Protein AF-A0A7W3J343-F1 (afdb_monomer_lite)

Organism: NCBI:txid661491

InterPro domains:
  IPR020323 Protein of unknown function DUF2716 [PF10898] (15-102)

Structure (mmCIF, N/CA/C/O backbone):
data_AF-A0A7W3J343-F1
#
_entry.id   AF-A0A7W3J343-F1
#
loop_
_atom_site.group_PDB
_atom_site.id
_atom_site.type_symbol
_atom_site.label_atom_id
_atom_site.label_alt_id
_atom_site.label_comp_id
_atom_site.label_asym_id
_atom_site.label_entity_id
_atom_site.label_seq_id
_atom_site.pdbx_PDB_ins_code
_atom_site.Cartn_x
_atom_site.Cartn_y
_atom_site.Cartn_z
_atom_site.occupancy
_atom_site.B_iso_or_equiv
_atom_site.auth_seq_id
_atom_site.auth_comp_id
_atom_site.auth_asym_id
_atom_site.auth_atom_id
_atom_site.pdbx_PDB_model_num
ATOM 1 N N . MET A 1 1 ? -20.483 38.891 4.455 1.00 42.88 1 MET A N 1
ATOM 2 C CA . MET A 1 1 ? -19.600 38.524 5.580 1.00 42.88 1 MET A CA 1
ATOM 3 C C . MET A 1 1 ? -20.120 37.259 6.230 1.00 42.88 1 MET A C 1
ATOM 5 O O . MET A 1 1 ? -21.127 37.313 6.919 1.00 42.88 1 MET A O 1
ATOM 9 N N . SER A 1 2 ? -19.459 36.134 5.982 1.00 45.03 2 SER A N 1
ATOM 10 C CA . SER A 1 2 ? -19.283 35.074 6.977 1.00 45.03 2 SER A CA 1
ATOM 11 C C . SER A 1 2 ? -18.150 34.200 6.451 1.00 45.03 2 SER A C 1
ATOM 13 O O . SER A 1 2 ? -18.362 33.215 5.750 1.00 45.03 2 SER A O 1
ATOM 15 N N . GLU A 1 3 ? -16.930 34.669 6.690 1.00 48.84 3 GLU A N 1
ATOM 16 C CA . GLU A 1 3 ? -15.731 33.849 6.598 1.00 48.84 3 GLU A CA 1
ATOM 17 C C . GLU A 1 3 ? -15.835 32.835 7.736 1.00 48.84 3 GLU A C 1
ATOM 19 O O . GLU A 1 3 ? -15.519 33.122 8.890 1.00 48.84 3 GLU A O 1
ATOM 24 N N . ARG A 1 4 ? -16.376 31.653 7.434 1.00 48.25 4 ARG A N 1
ATOM 25 C CA . ARG A 1 4 ? -16.062 30.483 8.243 1.00 48.25 4 ARG A CA 1
ATOM 26 C C . ARG A 1 4 ? -14.585 30.240 7.994 1.00 48.25 4 ARG A C 1
ATOM 28 O O . ARG A 1 4 ? -14.220 29.828 6.897 1.00 48.25 4 ARG A O 1
ATOM 35 N N . PHE A 1 5 ? -13.760 30.565 8.980 1.00 49.94 5 PHE A N 1
ATOM 36 C CA . PHE A 1 5 ? -12.410 30.041 9.074 1.00 49.94 5 PHE A CA 1
ATOM 37 C C . PHE A 1 5 ? -12.544 28.519 9.020 1.00 49.94 5 PHE A C 1
ATOM 39 O O . PHE A 1 5 ? -12.871 27.883 10.019 1.00 49.94 5 PHE A O 1
ATOM 46 N N . ALA A 1 6 ? -12.401 27.945 7.824 1.00 53.28 6 ALA A N 1
ATOM 47 C CA . ALA A 1 6 ? -11.933 26.583 7.735 1.00 53.28 6 ALA A CA 1
ATOM 48 C C . ALA A 1 6 ? -10.607 26.614 8.487 1.00 53.28 6 ALA A C 1
ATOM 50 O O . ALA A 1 6 ? -9.747 27.448 8.178 1.00 53.28 6 ALA A O 1
ATOM 51 N N . GLU A 1 7 ? -10.488 25.797 9.530 1.00 46.38 7 GLU A N 1
ATOM 52 C CA . GLU A 1 7 ? -9.174 25.506 10.083 1.00 46.38 7 GLU A CA 1
ATOM 53 C C . GLU A 1 7 ? -8.234 25.220 8.902 1.00 46.38 7 GLU A C 1
ATOM 55 O O . GLU A 1 7 ? -8.691 24.636 7.905 1.00 46.38 7 GLU A O 1
ATOM 60 N N . PRO A 1 8 ? -6.970 25.690 8.941 1.00 45.47 8 PRO A N 1
ATOM 61 C CA . PRO A 1 8 ? -6.014 25.300 7.915 1.00 45.47 8 PRO A CA 1
ATOM 62 C C . PRO A 1 8 ? -6.123 23.781 7.778 1.00 45.47 8 PRO A C 1
ATOM 64 O O . PRO A 1 8 ? -6.184 23.119 8.819 1.00 45.47 8 PRO A O 1
ATOM 67 N N . PRO A 1 9 ? -6.268 23.244 6.551 1.00 49.53 9 PRO A N 1
ATOM 68 C CA . PRO A 1 9 ? -6.483 21.818 6.382 1.00 49.53 9 PRO A CA 1
ATOM 69 C C . PRO A 1 9 ? -5.388 21.117 7.174 1.00 49.53 9 PRO A C 1
ATOM 71 O O . PRO A 1 9 ? -4.206 21.365 6.930 1.00 49.53 9 PRO A O 1
ATOM 74 N N . GLN A 1 10 ? -5.782 20.337 8.186 1.00 58.47 10 GLN A N 1
ATOM 75 C CA . GLN A 1 10 ? -4.842 19.414 8.800 1.00 58.47 10 GLN A CA 1
ATOM 76 C C . GLN A 1 10 ? -4.235 18.619 7.652 1.00 58.47 10 GLN A C 1
ATOM 78 O O . GLN A 1 10 ? -4.964 18.229 6.731 1.00 58.47 10 GLN A O 1
ATOM 83 N N . ASP A 1 11 ? -2.918 18.419 7.681 1.00 71.06 11 ASP A N 1
ATOM 84 C CA . ASP A 1 11 ? -2.328 17.413 6.813 1.00 71.06 11 ASP A CA 1
ATOM 85 C C . ASP A 1 11 ? -3.096 16.122 7.087 1.00 71.06 11 ASP A C 1
ATOM 87 O O . ASP A 1 11 ? -3.066 15.591 8.196 1.00 71.06 11 ASP A O 1
ATOM 91 N N . ALA A 1 12 ? -3.870 15.677 6.092 1.00 86.12 12 ALA A N 1
ATOM 92 C CA . ALA A 1 12 ? -4.699 14.483 6.222 1.00 86.12 12 ALA A CA 1
ATOM 93 C C . ALA A 1 12 ? -3.825 13.258 6.530 1.00 86.12 12 ALA A C 1
ATOM 95 O O . ALA A 1 12 ? -4.280 12.297 7.132 1.00 86.12 12 ALA A O 1
ATOM 96 N N . TRP A 1 13 ? -2.545 13.342 6.165 1.00 92.00 13 TRP A N 1
ATOM 97 C CA . TRP A 1 13 ? -1.525 12.363 6.474 1.00 92.00 13 TRP A CA 1
ATOM 98 C C . TRP A 1 13 ? -0.872 12.631 7.826 1.00 92.00 13 TRP A C 1
ATOM 100 O O . TRP A 1 13 ? -0.287 13.688 8.052 1.00 92.00 13 TRP A O 1
ATOM 110 N N . THR A 1 14 ? -0.894 11.629 8.700 1.00 96.00 14 THR A N 1
ATOM 111 C CA . THR A 1 14 ? -0.138 11.640 9.958 1.00 96.00 14 THR A CA 1
ATOM 112 C C . THR A 1 14 ? 0.857 10.487 9.969 1.00 96.00 14 THR A C 1
ATOM 114 O O . THR A 1 14 ? 0.475 9.332 9.774 1.00 96.00 14 THR A O 1
ATOM 117 N N . GLU A 1 15 ? 2.136 10.792 10.195 1.00 96.12 15 GLU A N 1
ATOM 118 C CA . GLU A 1 15 ? 3.185 9.777 10.341 1.00 96.12 15 GLU A CA 1
ATOM 119 C C . GLU A 1 15 ? 2.879 8.854 11.531 1.00 96.12 15 GLU A C 1
ATOM 121 O O . GLU A 1 15 ? 2.382 9.289 12.576 1.00 96.12 15 GLU A O 1
ATOM 126 N N . LEU A 1 16 ? 3.136 7.559 11.368 1.00 97.50 16 LEU A N 1
ATOM 127 C CA . LEU A 1 16 ? 2.964 6.584 12.438 1.00 97.50 16 LEU A CA 1
ATOM 128 C C . LEU A 1 16 ? 4.078 6.710 13.477 1.00 97.50 16 LEU A C 1
ATOM 130 O O . LEU A 1 16 ? 5.241 6.929 13.145 1.00 97.50 16 LEU A O 1
ATOM 134 N N . SER A 1 17 ? 3.743 6.497 14.750 1.00 97.31 17 SER A N 1
ATOM 135 C CA . SER A 1 17 ? 4.778 6.265 15.756 1.00 97.31 17 SER A CA 1
ATOM 136 C C . SER A 1 17 ? 5.526 4.959 15.462 1.00 97.31 17 SER A C 1
ATOM 138 O O . SER A 1 17 ? 5.001 4.067 14.797 1.00 97.31 17 SER A O 1
ATOM 140 N N . GLN A 1 18 ? 6.733 4.800 16.013 1.00 96.75 18 GLN A N 1
ATOM 141 C CA . GLN A 1 18 ? 7.508 3.565 15.836 1.00 96.75 18 GLN A CA 1
ATOM 142 C C . GLN A 1 18 ? 6.737 2.313 16.289 1.00 96.75 18 GLN A C 1
ATOM 144 O O . GLN A 1 18 ? 6.813 1.279 15.636 1.00 96.75 18 GLN A O 1
ATOM 149 N N . VAL A 1 19 ? 5.964 2.414 17.378 1.00 98.00 19 VAL A N 1
ATOM 150 C CA . VAL A 1 19 ? 5.158 1.293 17.890 1.00 98.00 19 VAL A CA 1
ATOM 151 C C . VAL A 1 19 ? 4.084 0.895 16.877 1.00 98.00 19 VAL A C 1
ATOM 153 O O . VAL A 1 19 ? 3.949 -0.278 16.556 1.00 98.00 19 VAL A O 1
ATOM 1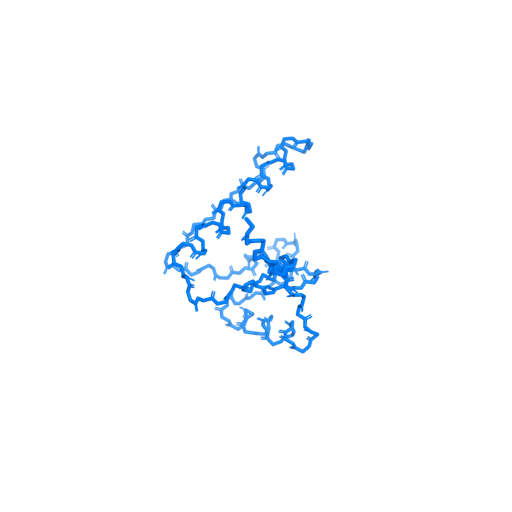56 N N . GLU A 1 20 ? 3.366 1.870 16.316 1.00 97.56 20 GLU A N 1
ATOM 157 C CA . GLU A 1 20 ? 2.350 1.602 15.293 1.00 97.56 20 GLU A CA 1
ATOM 158 C C . GLU A 1 20 ? 2.975 1.065 14.003 1.00 97.56 20 GLU A C 1
ATOM 160 O O . GLU A 1 20 ? 2.440 0.132 13.410 1.00 97.56 20 GLU A O 1
ATOM 165 N N . TYR A 1 21 ? 4.119 1.613 13.584 1.00 96.94 21 TYR A N 1
ATOM 166 C CA . TYR A 1 21 ? 4.881 1.106 12.443 1.00 96.94 21 TYR A CA 1
ATOM 167 C C . TYR A 1 21 ? 5.201 -0.386 12.616 1.00 96.94 21 TYR A C 1
ATOM 169 O O . TYR A 1 21 ? 4.899 -1.185 11.727 1.00 96.94 21 TYR A O 1
ATOM 177 N N . ASP A 1 22 ? 5.759 -0.771 13.767 1.00 96.31 22 ASP A N 1
ATOM 178 C CA . ASP A 1 22 ? 6.130 -2.157 14.057 1.00 96.31 22 ASP A CA 1
ATOM 179 C C . ASP A 1 22 ? 4.892 -3.072 14.107 1.00 96.31 22 ASP A C 1
ATOM 181 O O . ASP A 1 22 ? 4.899 -4.157 13.516 1.00 96.31 22 ASP A O 1
ATOM 185 N N . ASP A 1 23 ? 3.802 -2.620 14.735 1.00 97.56 23 ASP A N 1
ATOM 186 C CA . ASP A 1 23 ? 2.546 -3.370 14.851 1.00 97.56 23 ASP A CA 1
ATOM 187 C C . ASP A 1 23 ? 1.878 -3.606 13.485 1.00 97.56 23 ASP A C 1
ATOM 189 O O . ASP A 1 23 ? 1.431 -4.722 13.171 1.00 97.56 23 ASP A O 1
ATOM 193 N N . TYR A 1 24 ? 1.826 -2.580 12.630 1.00 97.56 24 TYR A N 1
ATOM 194 C CA . TYR A 1 24 ? 1.248 -2.710 11.294 1.00 97.56 24 TYR A CA 1
ATOM 195 C C . TYR A 1 24 ? 2.122 -3.557 10.371 1.00 97.56 24 TYR A C 1
ATOM 197 O O . TYR A 1 24 ? 1.578 -4.384 9.634 1.00 97.56 24 TYR A O 1
ATOM 205 N N . TRP A 1 25 ? 3.452 -3.449 10.442 1.00 96.19 25 TRP A N 1
ATOM 206 C CA . TRP A 1 25 ? 4.343 -4.343 9.698 1.00 96.19 25 TRP A CA 1
ATOM 207 C C . TRP A 1 25 ? 4.249 -5.792 10.172 1.00 96.19 25 TRP A C 1
ATOM 209 O O . TRP A 1 25 ? 4.239 -6.698 9.336 1.00 96.19 25 TRP A O 1
ATOM 219 N N . ALA A 1 26 ? 4.115 -6.038 11.478 1.00 96.38 26 ALA A N 1
ATOM 220 C CA . ALA A 1 26 ? 3.882 -7.380 12.008 1.00 96.38 26 ALA A CA 1
ATOM 221 C C . ALA A 1 26 ? 2.552 -7.958 11.497 1.00 96.38 26 ALA A C 1
ATOM 223 O O . ALA A 1 26 ? 2.492 -9.110 11.054 1.00 96.38 26 ALA A O 1
ATOM 224 N N . THR A 1 27 ? 1.496 -7.143 11.485 1.00 96.38 27 THR A N 1
ATOM 225 C CA . THR A 1 27 ? 0.182 -7.521 10.949 1.00 96.38 27 THR A CA 1
ATOM 226 C C . THR A 1 27 ? 0.251 -7.817 9.450 1.00 96.38 27 THR A C 1
ATOM 228 O O . THR A 1 27 ? -0.247 -8.850 8.995 1.00 96.38 27 THR A O 1
ATOM 231 N N . PHE A 1 28 ? 0.905 -6.947 8.677 1.00 95.69 28 PHE A N 1
ATOM 232 C CA . PHE A 1 28 ? 1.105 -7.113 7.240 1.00 95.69 28 PHE A CA 1
ATOM 233 C C . PHE A 1 28 ? 1.920 -8.374 6.929 1.00 95.69 28 PHE A C 1
ATOM 235 O O . PHE A 1 28 ? 1.513 -9.191 6.102 1.00 95.69 28 PHE A O 1
ATOM 242 N N . GLY A 1 29 ? 3.025 -8.584 7.647 1.00 95.44 29 GLY A N 1
ATOM 243 C CA . GLY A 1 29 ? 3.879 -9.762 7.521 1.00 95.44 29 GLY A CA 1
ATOM 244 C C . GLY A 1 29 ? 3.144 -11.060 7.843 1.00 95.44 29 GLY A C 1
ATOM 245 O O . GLY A 1 29 ? 3.228 -12.012 7.072 1.00 95.44 29 GLY A O 1
ATOM 246 N N . SER A 1 30 ? 2.359 -11.084 8.922 1.00 95.81 30 SER A N 1
ATOM 247 C CA . SER A 1 30 ? 1.529 -12.236 9.294 1.00 95.81 30 SER A CA 1
ATOM 248 C C . SER A 1 30 ? 0.463 -12.548 8.236 1.00 95.81 30 SER A C 1
ATOM 250 O O . SER A 1 30 ? 0.255 -13.706 7.874 1.00 95.81 30 SER A O 1
ATOM 252 N N . ARG A 1 31 ? -0.189 -11.513 7.691 1.00 95.12 31 ARG A N 1
ATOM 253 C CA . ARG A 1 31 ? -1.291 -11.669 6.734 1.00 95.12 31 ARG A CA 1
ATOM 254 C C . ARG A 1 31 ? -0.832 -12.051 5.330 1.00 95.12 31 ARG A C 1
ATOM 256 O O . ARG A 1 31 ? -1.482 -12.869 4.685 1.00 95.12 31 ARG A O 1
ATOM 263 N N . PHE A 1 32 ? 0.246 -11.440 4.850 1.00 94.81 32 PHE A N 1
ATOM 264 C CA . PHE A 1 32 ? 0.694 -11.566 3.463 1.00 94.81 32 PHE A CA 1
ATOM 265 C C . PHE A 1 32 ? 2.019 -12.316 3.325 1.00 94.81 32 PHE A C 1
ATOM 267 O O . PHE A 1 32 ? 2.512 -12.466 2.215 1.00 94.81 32 PHE A O 1
ATOM 274 N N . GLY A 1 33 ? 2.611 -12.816 4.412 1.00 94.75 33 GLY A N 1
ATOM 275 C CA . GLY A 1 33 ? 3.888 -13.530 4.365 1.00 94.75 33 GLY A CA 1
ATOM 276 C C . GLY A 1 33 ? 5.012 -12.677 3.778 1.00 94.75 33 GLY A C 1
ATOM 277 O O . GLY A 1 33 ? 5.759 -13.166 2.933 1.00 94.75 33 GLY A O 1
ATOM 278 N N . PHE A 1 34 ? 5.082 -11.400 4.170 1.00 94.12 34 PHE A N 1
ATOM 279 C CA . PHE A 1 34 ? 6.051 -10.453 3.621 1.00 94.12 34 PHE A CA 1
ATOM 280 C C . PHE A 1 34 ? 7.492 -10.951 3.793 1.00 94.12 34 PHE A C 1
ATOM 282 O O . PHE A 1 34 ? 7.928 -11.274 4.900 1.00 94.12 34 PHE A O 1
ATOM 289 N N . ARG A 1 35 ? 8.236 -10.988 2.687 1.00 92.06 35 ARG A N 1
ATOM 290 C CA . ARG A 1 35 ? 9.651 -11.348 2.611 1.00 92.06 35 ARG A CA 1
ATOM 291 C C . ARG A 1 35 ? 10.438 -10.147 2.118 1.00 92.06 35 ARG A C 1
ATOM 293 O O . ARG A 1 35 ? 10.473 -9.852 0.927 1.00 92.06 35 ARG A O 1
ATOM 300 N N . ALA A 1 36 ? 11.068 -9.458 3.061 1.00 87.25 36 ALA A N 1
ATOM 301 C CA . ALA A 1 36 ? 11.933 -8.327 2.772 1.00 87.25 36 ALA A CA 1
ATOM 302 C C . ALA A 1 36 ? 13.141 -8.775 1.930 1.00 87.25 36 ALA A C 1
ATOM 304 O O . ALA A 1 36 ? 13.914 -9.635 2.353 1.00 87.25 36 ALA A O 1
ATOM 305 N N . GLY A 1 37 ? 13.319 -8.179 0.751 1.00 86.62 37 GLY A N 1
ATOM 306 C CA . GLY A 1 37 ? 14.466 -8.448 -0.111 1.00 86.62 37 GLY A CA 1
ATOM 307 C C . GLY A 1 37 ? 14.227 -8.057 -1.566 1.00 86.62 37 GLY A C 1
ATOM 308 O O . GLY A 1 37 ? 13.111 -8.114 -2.074 1.00 86.62 37 GLY A O 1
ATOM 309 N N . VAL A 1 38 ? 15.305 -7.665 -2.245 1.00 85.31 38 VAL A N 1
ATOM 310 C CA . VAL A 1 38 ? 15.296 -7.275 -3.669 1.00 85.31 38 VAL A CA 1
ATOM 311 C C . VAL A 1 38 ? 15.886 -8.352 -4.583 1.00 85.31 38 VAL A C 1
ATOM 313 O O . VAL A 1 38 ? 15.968 -8.163 -5.793 1.00 85.31 38 VAL A O 1
ATOM 316 N N . SER A 1 39 ? 16.322 -9.474 -4.012 1.00 90.06 39 SER A N 1
ATOM 317 C CA . SER A 1 39 ? 16.953 -10.578 -4.726 1.00 90.06 39 SER A CA 1
ATOM 318 C C . SER A 1 39 ? 15.948 -11.697 -5.046 1.00 90.06 39 SER A C 1
ATOM 320 O O . SER A 1 39 ? 14.973 -11.871 -4.310 1.00 90.06 39 SER A O 1
ATOM 322 N N . PRO A 1 40 ? 16.161 -12.480 -6.124 1.00 90.75 40 PRO A N 1
ATOM 323 C CA . PRO A 1 40 ? 15.201 -13.498 -6.564 1.00 90.75 40 PRO A CA 1
ATOM 324 C C . PRO A 1 40 ? 14.841 -14.562 -5.516 1.00 90.75 40 PRO A C 1
ATOM 326 O O . PRO A 1 40 ? 13.742 -15.107 -5.547 1.00 90.75 40 PRO A O 1
ATOM 329 N N . ASP A 1 41 ? 15.737 -14.859 -4.578 1.00 92.12 41 ASP A N 1
ATOM 330 C CA . ASP A 1 41 ? 15.507 -15.782 -3.461 1.00 92.12 41 ASP A CA 1
ATOM 331 C C . ASP A 1 41 ? 14.481 -15.256 -2.438 1.00 92.12 41 ASP A C 1
ATOM 333 O O . ASP A 1 41 ? 13.805 -16.046 -1.774 1.00 92.12 41 ASP A O 1
ATOM 337 N N . ALA A 1 42 ? 14.293 -13.935 -2.360 1.00 87.56 42 ALA A N 1
ATOM 338 C CA . ALA A 1 42 ? 13.265 -13.306 -1.534 1.00 87.56 42 ALA A CA 1
ATOM 339 C C . ALA A 1 42 ? 11.892 -13.225 -2.233 1.00 87.56 42 ALA A C 1
ATOM 341 O O . ALA A 1 42 ? 10.904 -12.848 -1.604 1.00 87.56 42 ALA A O 1
ATOM 342 N N . TRP A 1 43 ? 11.789 -13.593 -3.515 1.00 89.62 43 TRP A N 1
ATOM 343 C CA . TRP A 1 43 ? 10.561 -13.431 -4.299 1.00 89.62 43 TRP A CA 1
ATOM 344 C C . TRP A 1 43 ? 9.624 -14.651 -4.255 1.00 89.62 43 TRP A C 1
ATOM 346 O O . TRP A 1 43 ? 10.072 -15.786 -4.056 1.00 89.62 43 TRP A O 1
ATOM 356 N N . PRO A 1 44 ? 8.297 -14.459 -4.436 1.00 90.75 44 PRO A N 1
ATOM 357 C CA . PRO A 1 44 ? 7.574 -13.179 -4.367 1.00 90.75 44 PRO A CA 1
ATOM 358 C C . PRO A 1 44 ? 7.641 -12.485 -2.993 1.00 90.75 44 PRO A C 1
ATOM 360 O O . PRO A 1 44 ? 7.560 -13.139 -1.955 1.00 90.75 44 PRO A O 1
ATOM 363 N N . ALA A 1 45 ? 7.739 -11.153 -2.988 1.00 91.44 45 ALA A N 1
ATOM 364 C CA . ALA A 1 45 ? 7.865 -10.369 -1.755 1.00 91.44 45 ALA A CA 1
ATOM 365 C C . ALA A 1 45 ? 6.641 -10.488 -0.827 1.00 91.44 45 ALA A C 1
ATOM 367 O O . ALA A 1 45 ? 6.783 -10.354 0.383 1.00 91.44 45 ALA A O 1
ATOM 368 N N . ILE A 1 46 ? 5.453 -10.773 -1.369 1.00 93.69 46 ILE A N 1
ATOM 369 C CA . ILE A 1 46 ? 4.233 -11.087 -0.615 1.00 93.69 46 ILE A CA 1
ATOM 370 C C . ILE A 1 46 ? 3.471 -12.237 -1.274 1.00 93.69 46 ILE A C 1
ATOM 372 O O . ILE A 1 46 ? 3.593 -12.482 -2.474 1.00 93.69 46 ILE A O 1
ATOM 376 N N . ASN A 1 47 ? 2.632 -12.904 -0.492 1.00 93.12 47 ASN A N 1
ATOM 377 C CA . ASN A 1 47 ? 1.566 -13.769 -0.972 1.00 93.12 47 ASN A CA 1
ATOM 378 C C . ASN A 1 47 ? 0.354 -12.894 -1.315 1.00 93.12 47 ASN A C 1
ATOM 380 O O . ASN A 1 47 ? -0.375 -12.455 -0.421 1.00 93.12 47 ASN A O 1
ATOM 384 N N . GLU A 1 48 ? 0.150 -12.617 -2.602 1.00 91.12 48 GLU A N 1
ATOM 385 C CA . GLU A 1 48 ? -0.990 -11.817 -3.050 1.00 91.12 48 GLU A CA 1
ATOM 386 C C . GLU A 1 48 ? -2.325 -12.528 -2.747 1.00 91.12 48 GLU A C 1
ATOM 388 O O . GLU A 1 48 ? -2.481 -13.715 -3.058 1.00 91.12 48 GLU A O 1
ATOM 393 N N . PRO A 1 49 ? -3.308 -11.835 -2.140 1.00 89.19 49 PRO A N 1
ATOM 394 C CA . PRO A 1 49 ? -4.628 -12.407 -1.912 1.00 89.19 49 PRO A CA 1
ATOM 395 C C . PRO A 1 49 ? -5.385 -12.545 -3.236 1.00 89.19 49 PRO A C 1
ATOM 397 O O . PRO A 1 49 ? -5.275 -11.693 -4.109 1.00 89.19 49 PRO A O 1
ATOM 400 N N . VAL A 1 50 ? -6.222 -13.573 -3.373 1.00 90.31 50 VAL A N 1
ATOM 401 C CA . VAL A 1 50 ? -7.102 -13.714 -4.543 1.00 90.31 50 VAL A CA 1
ATOM 402 C C . VAL A 1 50 ? -8.501 -13.187 -4.193 1.00 90.31 50 VAL A C 1
ATOM 404 O O . VAL A 1 50 ? -9.102 -13.705 -3.247 1.00 90.31 50 VAL A O 1
ATOM 407 N N . PRO A 1 51 ? -9.053 -12.208 -4.941 1.00 90.25 51 PRO A N 1
ATOM 408 C CA . PRO A 1 51 ? -8.486 -11.576 -6.140 1.00 90.25 51 PRO A CA 1
ATOM 409 C C . PRO A 1 51 ? -7.513 -10.414 -5.837 1.00 90.25 51 PRO A C 1
ATOM 411 O O . PRO A 1 51 ? -7.778 -9.600 -4.953 1.00 90.25 51 PRO A O 1
ATOM 414 N N . SER A 1 52 ? -6.447 -10.296 -6.638 1.00 88.25 52 SER A N 1
ATOM 415 C CA . SER A 1 52 ? -5.514 -9.156 -6.682 1.00 88.25 52 SER A CA 1
ATOM 416 C C . SER A 1 52 ? -5.383 -8.615 -8.110 1.00 88.25 52 SER A C 1
ATOM 418 O O . SER A 1 52 ? -5.677 -9.306 -9.089 1.00 88.25 52 SER A O 1
ATOM 420 N N . VAL A 1 53 ? -4.944 -7.359 -8.227 1.00 85.06 53 VAL A N 1
ATOM 421 C CA . VAL A 1 53 ? -4.504 -6.737 -9.483 1.00 85.06 53 VAL A CA 1
ATOM 422 C C . VAL A 1 53 ? -3.154 -6.081 -9.219 1.00 85.06 53 VAL A C 1
ATOM 424 O O . VAL A 1 53 ? -3.042 -5.277 -8.296 1.00 85.06 53 VAL A O 1
ATOM 427 N N . THR A 1 54 ? -2.161 -6.397 -10.050 1.00 85.31 54 THR A N 1
ATOM 428 C CA . THR A 1 54 ? -0.792 -5.878 -9.931 1.00 85.31 54 THR A CA 1
ATOM 429 C C . THR A 1 54 ? -0.435 -5.077 -11.178 1.00 85.31 54 THR A C 1
ATOM 431 O O . THR A 1 54 ? -0.604 -5.552 -12.303 1.00 85.31 54 THR A O 1
ATOM 434 N N . PHE A 1 55 ? 0.045 -3.847 -10.978 1.00 81.56 55 PHE A N 1
ATOM 435 C CA . PHE A 1 55 ? 0.492 -2.953 -12.046 1.00 81.56 55 PHE A CA 1
ATOM 436 C C . PHE A 1 55 ? 2.019 -2.985 -12.137 1.00 81.56 55 PHE A C 1
ATOM 438 O O . PHE A 1 55 ? 2.704 -2.613 -11.186 1.00 81.56 55 PHE A O 1
ATOM 445 N N . ASP A 1 56 ? 2.558 -3.404 -13.283 1.00 84.94 56 ASP A N 1
ATOM 446 C CA . ASP A 1 56 ? 3.998 -3.346 -13.541 1.00 84.94 56 ASP A CA 1
ATOM 447 C C . ASP A 1 56 ? 4.395 -1.943 -14.022 1.00 84.94 56 ASP A C 1
ATOM 449 O O . ASP A 1 56 ? 4.077 -1.537 -15.141 1.00 84.94 56 ASP A O 1
ATOM 453 N N . LEU A 1 57 ? 5.097 -1.196 -13.166 1.00 79.62 57 LEU A N 1
ATOM 454 C CA . LEU A 1 57 ? 5.616 0.140 -13.484 1.00 79.62 57 LEU A CA 1
ATOM 455 C C . LEU A 1 57 ? 7.018 0.102 -14.103 1.00 79.62 57 LEU A C 1
ATOM 457 O O . LEU A 1 57 ? 7.548 1.146 -14.490 1.00 79.62 57 LEU A O 1
ATOM 461 N N . GLY A 1 58 ? 7.626 -1.082 -14.226 1.00 84.00 58 GLY A N 1
ATOM 462 C CA . GLY A 1 58 ? 8.901 -1.310 -14.903 1.00 84.00 58 GLY A CA 1
ATOM 463 C C . GLY A 1 58 ? 8.871 -0.924 -16.383 1.00 84.00 58 GLY A C 1
ATOM 464 O O . GLY A 1 58 ? 9.905 -0.578 -16.949 1.00 84.00 58 GLY A O 1
ATOM 465 N N . VAL A 1 59 ? 7.679 -0.893 -16.984 1.00 87.25 59 VAL A N 1
ATOM 466 C CA . VAL A 1 59 ? 7.449 -0.516 -18.388 1.00 87.25 59 VAL A CA 1
ATOM 467 C C . VAL A 1 59 ? 7.653 0.978 -18.672 1.00 87.25 59 V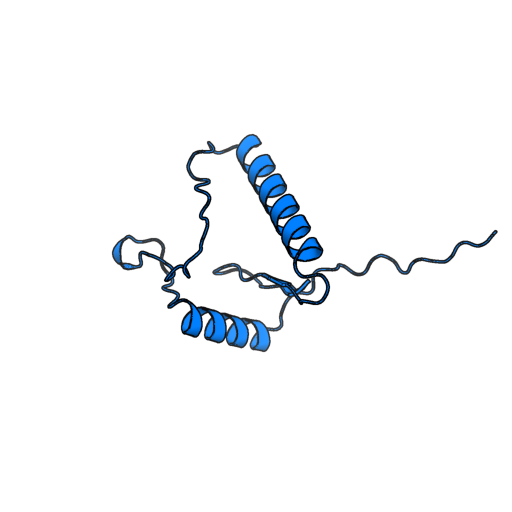AL A C 1
ATOM 469 O O . VAL A 1 59 ? 7.735 1.378 -19.833 1.00 87.25 59 VAL A O 1
ATOM 472 N N . ILE A 1 60 ? 7.721 1.815 -17.633 1.00 87.06 60 ILE A N 1
ATOM 473 C CA . ILE A 1 60 ? 7.881 3.266 -17.758 1.00 87.06 60 ILE A CA 1
ATOM 474 C C . ILE A 1 60 ? 9.366 3.606 -17.643 1.00 87.06 60 ILE A C 1
ATOM 476 O O . ILE A 1 60 ? 9.993 3.301 -16.635 1.00 87.06 60 ILE A O 1
ATOM 480 N N . ALA A 1 61 ? 9.941 4.233 -18.668 1.00 89.12 61 ALA A N 1
ATOM 481 C CA . ALA A 1 61 ? 11.352 4.620 -18.658 1.00 89.12 61 ALA A CA 1
ATOM 482 C C . ALA A 1 61 ? 11.638 5.711 -17.613 1.00 89.12 61 ALA A C 1
ATOM 484 O O . ALA A 1 61 ? 10.804 6.589 -17.397 1.00 89.12 61 ALA A O 1
ATOM 485 N N . ASP A 1 62 ? 12.830 5.684 -17.012 1.00 89.25 62 ASP A N 1
ATOM 486 C CA . ASP A 1 62 ? 13.269 6.704 -16.056 1.00 89.25 62 ASP A CA 1
ATOM 487 C C . ASP A 1 62 ? 13.217 8.120 -16.640 1.00 89.25 62 ASP A C 1
ATOM 489 O O . ASP A 1 62 ? 13.538 8.351 -17.807 1.00 89.25 62 ASP A O 1
ATOM 493 N N . GLY A 1 63 ? 12.830 9.081 -15.799 1.00 91.44 63 GLY A N 1
ATOM 494 C CA . GLY A 1 63 ? 12.730 10.491 -16.163 1.00 91.44 63 GLY A CA 1
ATOM 495 C C . GLY A 1 63 ? 11.439 11.154 -15.675 1.00 91.44 63 GLY A C 1
ATOM 496 O O . GLY A 1 63 ? 10.679 10.562 -14.903 1.00 91.44 63 GLY A O 1
ATOM 497 N N . PRO A 1 64 ? 11.165 12.389 -16.128 1.00 91.00 64 PRO A N 1
ATOM 498 C CA . PRO A 1 64 ? 9.996 13.162 -15.702 1.00 91.00 64 PRO A CA 1
ATOM 499 C C . PRO A 1 64 ? 8.660 12.447 -15.936 1.00 91.00 64 PRO A C 1
ATOM 501 O O . PRO A 1 64 ? 7.743 12.564 -15.129 1.00 91.00 64 PRO A O 1
ATOM 504 N N . GLN A 1 65 ? 8.554 11.671 -17.019 1.00 88.31 65 GLN A N 1
ATOM 505 C CA . GLN A 1 65 ? 7.356 10.896 -17.343 1.00 88.31 65 GLN A CA 1
ATOM 506 C C . GLN A 1 65 ? 7.065 9.829 -16.285 1.00 88.31 65 GLN A C 1
ATOM 508 O O . GLN A 1 65 ? 5.904 9.601 -15.954 1.00 88.31 65 GLN A O 1
ATOM 513 N N . ARG A 1 66 ? 8.112 9.202 -15.732 1.00 89.38 66 ARG A N 1
ATOM 514 C CA . ARG A 1 66 ? 7.976 8.210 -14.665 1.00 89.38 66 ARG A CA 1
ATOM 515 C C . ARG A 1 66 ? 7.462 8.842 -13.383 1.00 89.38 66 ARG A C 1
ATOM 517 O O . ARG A 1 66 ? 6.513 8.319 -12.814 1.00 89.38 66 ARG A O 1
ATOM 524 N N . GLY A 1 67 ? 8.022 9.984 -12.983 1.00 88.94 67 GLY A N 1
ATOM 525 C CA . GLY A 1 67 ? 7.529 10.748 -11.831 1.00 88.94 67 GLY A CA 1
ATOM 526 C C . GLY A 1 67 ? 6.047 11.107 -11.970 1.00 88.94 67 GLY A C 1
ATOM 527 O O . GLY A 1 67 ? 5.249 10.768 -11.105 1.00 88.94 67 GLY A O 1
ATOM 528 N N . ALA A 1 68 ? 5.653 11.668 -13.118 1.00 89.81 68 ALA A N 1
ATOM 529 C CA . ALA A 1 68 ? 4.255 12.013 -13.379 1.00 89.81 68 ALA A CA 1
ATOM 530 C C . ALA A 1 68 ? 3.312 10.793 -13.350 1.00 89.81 68 ALA A C 1
ATOM 532 O O . ALA A 1 68 ? 2.169 10.904 -12.908 1.00 89.81 68 ALA A O 1
ATOM 533 N N . ALA A 1 69 ? 3.774 9.626 -13.811 1.00 89.12 69 ALA A N 1
ATOM 534 C CA . ALA A 1 69 ? 2.994 8.394 -13.748 1.00 89.12 69 ALA A CA 1
ATOM 535 C C . ALA A 1 69 ? 2.840 7.869 -12.312 1.00 89.12 69 ALA A C 1
ATOM 537 O O . ALA A 1 69 ? 1.745 7.442 -11.949 1.00 89.12 69 ALA A O 1
ATOM 538 N N . TYR A 1 70 ? 3.898 7.936 -11.494 1.00 87.62 70 TYR A N 1
ATOM 539 C CA . TYR A 1 70 ? 3.824 7.608 -10.066 1.00 87.62 70 TYR A CA 1
ATOM 540 C C . TYR A 1 70 ? 2.803 8.494 -9.349 1.00 87.62 70 TYR A C 1
ATOM 542 O O . TYR A 1 70 ? 1.920 7.974 -8.667 1.00 87.62 70 TYR A O 1
ATOM 550 N N . ASP A 1 71 ? 2.864 9.810 -9.564 1.00 89.25 71 ASP A N 1
ATOM 551 C CA . ASP A 1 71 ? 1.928 10.760 -8.956 1.00 89.25 71 ASP A CA 1
ATOM 552 C C . ASP A 1 71 ? 0.480 10.474 -9.376 1.00 89.25 71 ASP A C 1
ATOM 554 O O . ASP A 1 71 ? -0.422 10.438 -8.537 1.00 89.25 71 ASP A O 1
ATOM 558 N N . ALA A 1 72 ? 0.250 10.211 -10.667 1.00 90.81 72 ALA A N 1
ATOM 55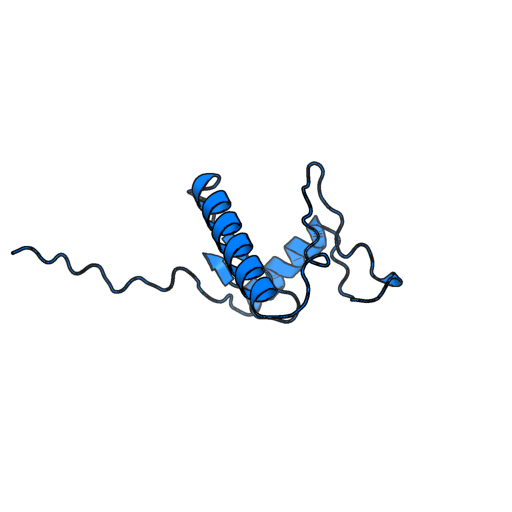9 C CA . ALA A 1 72 ? -1.079 9.914 -11.191 1.00 90.81 72 ALA A CA 1
ATOM 560 C C . ALA A 1 72 ? -1.667 8.617 -10.609 1.00 90.81 72 ALA A C 1
ATOM 562 O O . ALA A 1 72 ? -2.845 8.585 -10.253 1.00 90.81 72 ALA A O 1
ATOM 563 N N . ILE A 1 73 ? -0.857 7.559 -10.489 1.00 89.44 73 ILE A N 1
ATOM 564 C CA . ILE A 1 73 ? -1.290 6.276 -9.918 1.00 89.44 73 ILE A CA 1
ATOM 565 C C . ILE A 1 73 ? -1.594 6.421 -8.431 1.00 89.44 73 ILE A C 1
ATOM 567 O O . ILE A 1 73 ? -2.637 5.948 -7.985 1.00 89.44 73 ILE A O 1
ATOM 571 N N . ASN A 1 74 ? -0.735 7.105 -7.673 1.00 88.56 74 ASN A N 1
ATOM 572 C CA . ASN A 1 74 ? -0.962 7.342 -6.249 1.00 88.56 74 ASN A CA 1
ATOM 573 C C . ASN A 1 74 ? -2.227 8.179 -6.010 1.00 88.56 74 ASN A C 1
ATOM 575 O O . ASN A 1 74 ? -3.038 7.836 -5.149 1.00 88.56 74 ASN A O 1
ATOM 579 N N . ALA A 1 75 ? -2.443 9.233 -6.805 1.00 91.44 75 ALA A N 1
ATOM 580 C CA . ALA A 1 75 ? -3.643 10.061 -6.716 1.00 91.44 75 ALA A CA 1
ATOM 581 C C . ALA A 1 75 ? -4.921 9.268 -7.034 1.00 91.44 75 ALA A C 1
ATOM 583 O O . ALA A 1 75 ? -5.914 9.380 -6.314 1.00 91.44 75 ALA A O 1
ATOM 584 N N . GLU A 1 76 ? -4.903 8.447 -8.087 1.00 93.06 76 GLU A N 1
ATOM 585 C CA . GLU A 1 76 ? -6.054 7.626 -8.467 1.00 93.06 76 GLU A CA 1
ATOM 586 C C . GLU A 1 76 ? -6.323 6.505 -7.454 1.00 93.06 76 GLU A C 1
ATOM 58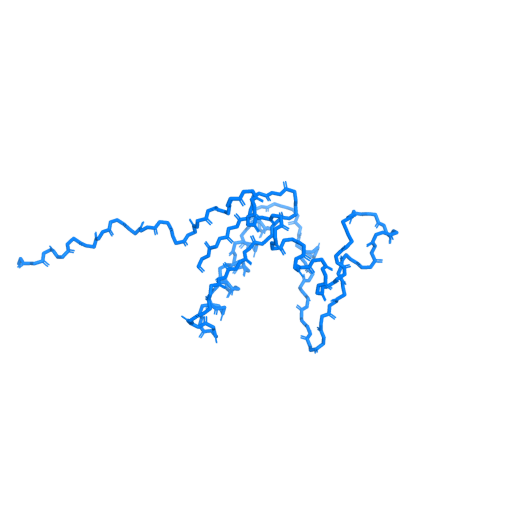8 O O . GLU A 1 76 ? -7.480 6.270 -7.105 1.00 93.06 76 GLU A O 1
ATOM 593 N N . ALA A 1 77 ? -5.278 5.860 -6.925 1.00 90.12 77 ALA A N 1
ATOM 594 C CA . ALA A 1 77 ? -5.404 4.856 -5.872 1.00 90.12 77 ALA A CA 1
ATOM 595 C C . ALA A 1 77 ? -6.024 5.456 -4.603 1.00 90.12 77 ALA A C 1
ATOM 597 O O . ALA A 1 77 ? -7.009 4.922 -4.093 1.00 90.12 77 ALA A O 1
ATOM 598 N N . LEU A 1 78 ? -5.522 6.609 -4.142 1.00 91.75 78 LEU A N 1
ATOM 599 C CA . LEU A 1 78 ? -6.090 7.320 -2.996 1.00 91.75 78 LEU A CA 1
ATOM 600 C C . LEU A 1 78 ? -7.559 7.684 -3.241 1.00 91.75 78 LEU A C 1
ATOM 602 O O . LEU A 1 78 ? -8.418 7.393 -2.409 1.00 91.75 78 LEU A O 1
ATOM 606 N N . ARG A 1 79 ? -7.872 8.265 -4.408 1.00 94.00 79 ARG A N 1
ATOM 607 C CA . ARG A 1 79 ? -9.248 8.613 -4.786 1.00 94.00 79 ARG A CA 1
ATOM 608 C C . ARG A 1 79 ? -10.166 7.388 -4.755 1.00 94.00 79 ARG A C 1
ATOM 610 O O . ARG A 1 79 ? -11.287 7.482 -4.254 1.00 94.00 79 ARG A O 1
ATOM 617 N N . ALA A 1 80 ? -9.710 6.255 -5.288 1.00 92.94 80 ALA A N 1
ATOM 618 C CA . ALA A 1 80 ? -10.467 5.009 -5.311 1.00 92.94 80 ALA A CA 1
ATOM 619 C C . ALA A 1 80 ? -10.694 4.446 -3.901 1.00 92.94 80 ALA A C 1
ATOM 621 O O . ALA A 1 80 ? -11.822 4.064 -3.587 1.00 92.94 80 ALA A O 1
ATOM 622 N N . PHE A 1 81 ? -9.671 4.437 -3.040 1.00 91.75 81 PHE A N 1
ATOM 623 C CA . PHE A 1 81 ? -9.791 3.952 -1.665 1.00 91.75 81 PHE A CA 1
ATOM 624 C C . PHE A 1 81 ? -10.729 4.815 -0.826 1.00 91.75 81 PHE A C 1
ATOM 626 O O . PHE A 1 81 ? -11.642 4.274 -0.211 1.00 91.75 81 PHE A O 1
ATOM 633 N N . VAL A 1 82 ? -10.585 6.141 -0.874 1.00 91.75 82 VAL A N 1
ATOM 634 C CA . VAL A 1 82 ? -11.473 7.067 -0.151 1.00 91.75 82 VAL A CA 1
ATOM 635 C C . VAL A 1 82 ? -12.922 6.928 -0.619 1.00 91.75 82 VAL A C 1
ATOM 637 O O . VAL A 1 82 ? -13.848 6.963 0.187 1.00 91.75 82 VAL A O 1
ATOM 640 N N . TRP A 1 83 ? -13.141 6.741 -1.924 1.00 93.56 83 TRP A N 1
ATOM 641 C CA . TRP A 1 83 ? -14.487 6.560 -2.463 1.00 93.56 83 TRP A CA 1
ATOM 642 C C . TRP A 1 83 ? -15.105 5.206 -2.079 1.00 93.56 83 TRP A C 1
ATOM 644 O O . TRP A 1 83 ? -16.277 5.150 -1.709 1.00 93.56 83 TRP A O 1
ATOM 654 N N . ALA A 1 84 ? -14.339 4.116 -2.172 1.00 93.94 84 ALA A N 1
ATOM 655 C CA . ALA A 1 84 ? -14.835 2.762 -1.925 1.00 93.94 84 ALA A CA 1
ATOM 656 C C . ALA A 1 84 ? -14.932 2.413 -0.430 1.00 93.94 84 ALA A C 1
ATOM 658 O O . ALA A 1 84 ? -15.768 1.594 -0.045 1.00 93.94 84 ALA A O 1
ATOM 659 N N . LEU A 1 85 ? -14.085 3.020 0.406 1.00 93.50 85 LEU A N 1
ATOM 660 C CA . LEU A 1 85 ? -13.941 2.740 1.835 1.00 93.50 85 LEU A CA 1
ATOM 661 C C . LEU A 1 85 ? -14.047 4.036 2.667 1.00 93.50 85 LEU A C 1
ATOM 663 O O . LEU A 1 85 ? -13.138 4.355 3.427 1.00 93.50 85 LEU A O 1
ATOM 667 N N . PRO A 1 86 ? -15.165 4.782 2.589 1.00 90.06 86 PRO A N 1
ATOM 668 C CA . PRO A 1 86 ? -15.264 6.147 3.126 1.00 90.06 86 PRO A CA 1
ATOM 669 C C . PRO A 1 86 ? -15.156 6.262 4.655 1.00 90.06 86 PRO A C 1
ATOM 671 O O . PRO A 1 86 ? -15.058 7.367 5.173 1.00 90.06 86 PRO A O 1
ATOM 674 N N . ASN A 1 87 ? -15.216 5.140 5.378 1.00 92.12 87 ASN A N 1
ATOM 675 C CA . ASN A 1 87 ? -15.115 5.090 6.840 1.00 92.12 87 ASN A CA 1
ATOM 676 C C . ASN A 1 87 ? -13.919 4.249 7.319 1.00 92.12 87 ASN A C 1
ATOM 678 O O . ASN A 1 87 ? -13.864 3.896 8.496 1.00 92.12 87 ASN A O 1
ATOM 682 N N . ALA A 1 88 ? -13.027 3.846 6.412 1.00 93.19 88 ALA A N 1
ATOM 683 C CA . ALA A 1 88 ? -11.810 3.133 6.770 1.00 93.19 88 ALA A CA 1
ATOM 684 C C . ALA A 1 88 ? -10.646 4.120 6.859 1.00 93.19 88 ALA A C 1
ATOM 686 O O . ALA A 1 88 ? -10.509 4.987 6.002 1.00 93.19 88 ALA A O 1
ATOM 687 N N . GLU A 1 89 ? -9.804 3.943 7.871 1.00 93.00 89 GLU A N 1
ATOM 688 C CA . GLU A 1 89 ? -8.484 4.569 7.914 1.00 93.00 89 GLU A CA 1
ATOM 689 C C . GLU A 1 89 ? -7.570 3.857 6.910 1.00 93.00 89 GLU A C 1
ATOM 691 O O . GLU A 1 89 ? -7.571 2.621 6.817 1.00 93.00 89 GLU A O 1
ATOM 696 N N . LEU A 1 90 ? -6.805 4.628 6.140 1.00 93.69 90 LEU A N 1
ATOM 697 C CA . LEU A 1 90 ? -5.832 4.079 5.203 1.00 93.69 90 LEU A CA 1
ATOM 698 C C . LEU A 1 90 ? -4.453 4.083 5.849 1.00 93.69 90 LEU A C 1
ATOM 700 O O . LEU A 1 90 ? -3.947 5.133 6.223 1.00 93.69 90 LEU A O 1
ATOM 704 N N . ILE A 1 91 ? -3.824 2.910 5.926 1.00 95.38 91 ILE A N 1
ATOM 705 C CA . ILE A 1 91 ? -2.442 2.766 6.387 1.00 95.38 91 ILE A CA 1
ATOM 706 C C . ILE A 1 91 ? -1.535 2.545 5.181 1.00 95.38 91 ILE A C 1
ATOM 708 O O . ILE A 1 91 ? -1.716 1.588 4.424 1.00 95.38 91 ILE A O 1
ATOM 712 N N . VAL A 1 92 ? -0.547 3.421 5.018 1.00 93.81 92 VAL A N 1
ATOM 713 C CA . VAL A 1 92 ? 0.469 3.342 3.967 1.00 93.81 92 VAL A CA 1
ATOM 714 C C . VAL A 1 92 ? 1.770 2.861 4.587 1.00 93.81 92 VAL A C 1
ATOM 716 O O . VAL A 1 92 ? 2.385 3.565 5.385 1.00 93.81 92 VAL A O 1
ATOM 719 N N . LEU A 1 93 ? 2.173 1.648 4.212 1.00 94.31 93 LEU A N 1
ATOM 720 C CA . LEU A 1 93 ? 3.448 1.055 4.596 1.00 94.31 93 LEU A CA 1
ATOM 721 C C . LEU A 1 93 ? 4.423 1.177 3.429 1.00 94.31 93 LEU A C 1
ATOM 723 O O . LEU A 1 93 ? 4.161 0.641 2.353 1.00 94.31 93 LEU A O 1
ATOM 727 N N . ASP A 1 94 ? 5.545 1.848 3.662 1.00 91.06 94 ASP A N 1
ATOM 728 C CA . ASP A 1 94 ? 6.638 1.955 2.702 1.00 91.06 94 ASP A CA 1
ATOM 729 C C . ASP A 1 94 ? 7.880 1.262 3.269 1.00 91.06 94 ASP A C 1
ATOM 731 O O . ASP A 1 94 ? 8.315 1.509 4.396 1.00 91.06 94 ASP A O 1
ATOM 735 N N . TRP A 1 95 ? 8.408 0.289 2.532 1.00 89.19 95 TRP A N 1
ATOM 736 C CA . TRP A 1 95 ? 9.478 -0.557 3.041 1.00 89.19 95 TRP A CA 1
ATOM 737 C C . TRP A 1 95 ? 10.779 0.247 3.135 1.00 89.19 95 TRP A C 1
ATOM 739 O O . TRP A 1 95 ? 11.249 0.787 2.143 1.00 89.19 95 TRP A O 1
ATOM 749 N N . GLN A 1 96 ? 11.379 0.273 4.332 1.00 89.56 96 GLN A N 1
ATOM 750 C CA . GLN A 1 96 ? 12.549 1.095 4.704 1.00 89.56 96 GLN A CA 1
ATOM 751 C C . GLN A 1 96 ? 12.282 2.602 4.866 1.00 89.56 96 GLN A C 1
ATOM 753 O O . GLN A 1 96 ? 13.225 3.359 5.109 1.00 89.56 96 GLN A O 1
ATOM 758 N N . HIS A 1 97 ? 11.023 3.034 4.804 1.00 92.06 97 HIS A N 1
ATOM 759 C CA . HIS A 1 97 ? 10.622 4.433 4.927 1.00 92.06 97 HIS A CA 1
ATOM 760 C C . HIS A 1 97 ? 9.541 4.612 6.007 1.00 92.06 97 HIS A C 1
ATOM 762 O O . HIS A 1 97 ? 8.966 3.624 6.469 1.00 92.06 97 HIS A O 1
ATOM 768 N N . PRO A 1 98 ? 9.272 5.851 6.463 1.00 95.25 98 PRO A N 1
ATOM 769 C CA . PRO A 1 98 ? 8.167 6.115 7.378 1.00 95.25 98 PRO A CA 1
ATOM 770 C C . PRO A 1 98 ? 6.821 5.648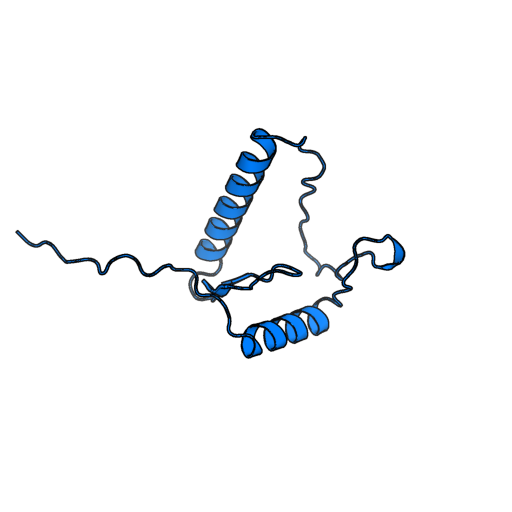 6.817 1.00 95.25 98 PRO A C 1
ATOM 772 O O . PRO A 1 98 ? 6.579 5.685 5.610 1.00 95.25 98 PRO A O 1
ATOM 775 N N . ALA A 1 99 ? 5.935 5.235 7.717 1.00 96.25 99 ALA A N 1
ATOM 776 C CA . ALA A 1 99 ? 4.562 4.874 7.393 1.00 96.25 99 ALA A CA 1
ATOM 777 C C . ALA A 1 99 ? 3.605 5.993 7.804 1.00 96.25 99 ALA A C 1
ATOM 779 O O . ALA A 1 99 ? 3.895 6.767 8.720 1.00 96.25 99 ALA A O 1
ATOM 780 N N . TYR A 1 100 ? 2.438 6.041 7.167 1.00 95.62 100 TYR A N 1
ATOM 781 C CA . TYR A 1 100 ? 1.452 7.095 7.391 1.00 95.62 100 TYR A CA 1
ATOM 782 C C . TYR A 1 100 ? 0.038 6.533 7.530 1.00 95.62 100 TYR A C 1
ATOM 784 O O . TYR A 1 100 ? -0.269 5.464 6.999 1.00 95.62 100 TYR A O 1
ATOM 792 N N . ARG A 1 101 ? -0.827 7.290 8.212 1.00 95.06 101 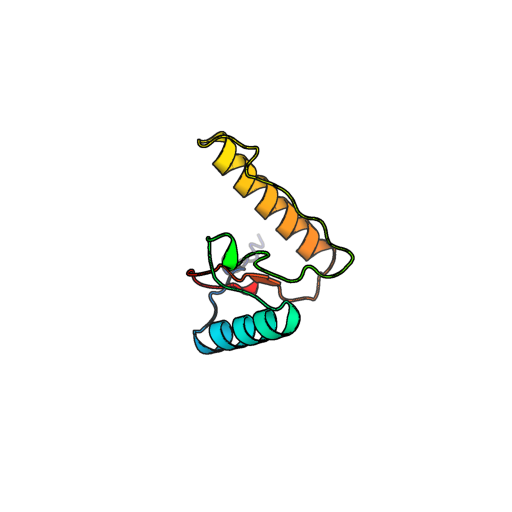ARG A N 1
ATOM 793 C CA . ARG A 1 101 ? -2.285 7.112 8.190 1.00 95.06 101 ARG A CA 1
ATOM 794 C C . ARG A 1 101 ? -2.973 8.280 7.483 1.00 95.06 101 ARG A C 1
ATOM 796 O O . ARG A 1 101 ? -2.451 9.394 7.570 1.00 95.06 101 ARG A O 1
ATOM 803 N N . PHE A 1 102 ? -4.114 8.015 6.850 1.00 91.94 102 PHE A N 1
ATOM 804 C CA . PHE A 1 102 ? -5.031 8.984 6.230 1.00 91.94 102 PHE A CA 1
ATOM 805 C C . PHE A 1 102 ? -6.478 8.703 6.626 1.00 91.94 102 PHE A C 1
ATOM 807 O O . PHE A 1 102 ? -6.848 7.502 6.663 1.00 91.94 102 PHE A O 1
#

Radius of gyration: 17.33 Å; chains: 1; bounding box: 37×54×36 Å

Foldseek 3Di:
DDPPPPPPPDPQKDWDDPVVLVVVVVVQCVVFVAQDDDDPVSPPRTNDDPPDDDDDLVPPDDDPRSVVVVVVVVVVVVVVCCVVPVPDWDWAHDVPDIIIID

pLDDT: mean 87.31, std 13.42, range [42.88, 98.0]

Secondary structure (DSSP, 8-state):
-------PPP-S-EEPPHHHHHHHHHHHHHHH-----SSGGG-SSS-PPSS-----GGGSPSSHHHHHHHHHHHHHHHHHHHHH-TTSPPEE--TTS--EE-

Sequence (102 aa):
MSERFAEPPQDAWTELSQVEYDDYWATFGSRFGFRAGVSPDAWPAINEPVPSVTFDLGVIADGPQRGAAYDAINAEALRAFVWALPNAELIVLDWQHPAYRF